Protein AF-A0A941G872-F1 (afdb_monomer)

Mean predicted aligned error: 3.69 Å

pLDDT: mean 93.13, std 11.68, range [34.62, 98.56]

Foldseek 3Di:
DLQPLCPLVVLLVVLVVCLVVVVLLSSLLSLVVSLLSLLLNQLLVLCVVVVDDPVRSVVVCVVPVVPSVVSVVSSQVSLCVVPVDGAQDDDPVLVVVSCCSPPVVDDDDSVNSVVSSVSSVCRNVVSVD

Sequence (129 aa):
MIANLQQFELLFESAMEAFVDSYFRESVSSFAASLERYYEFAIQTLLLAQGRSVEMVDSMWKMVSNQSERQLGMYVGLYTSAFGRVPKVLTSGEASFRNNVIHKGYFPTPQEAFSFASSIYEILNSSIS

Solvent-accessible surface area (backbone atoms only — not comparable to full-atom values): 7148 Å² total; per-residue (Å²): 128,85,69,71,88,50,55,24,56,54,28,37,50,54,12,51,53,28,42,76,74,65,38,31,47,60,11,48,48,26,40,52,51,12,53,54,41,42,40,51,51,52,43,53,51,55,42,46,75,71,69,49,52,69,69,58,54,53,57,52,43,70,78,38,76,90,36,69,70,58,43,52,52,48,31,44,52,52,44,24,74,74,68,78,46,77,66,74,71,80,50,72,66,55,50,50,52,51,47,36,38,70,75,67,70,42,77,57,51,72,67,56,34,50,52,52,50,49,54,51,52,49,42,67,52,64,77,81,112

Structure (mmCIF, N/CA/C/O backbone):
data_AF-A0A941G872-F1
#
_entry.id   AF-A0A941G872-F1
#
loop_
_atom_site.group_PDB
_atom_site.id
_atom_site.type_symbol
_atom_site.label_atom_id
_atom_site.label_alt_id
_atom_site.label_comp_id
_atom_site.label_asym_id
_atom_site.label_entity_id
_atom_site.label_seq_id
_atom_site.pdbx_PDB_ins_code
_atom_site.Cartn_x
_atom_site.Cartn_y
_atom_site.Cartn_z
_atom_site.occupancy
_atom_site.B_iso_or_equiv
_atom_site.auth_seq_id
_atom_site.auth_comp_id
_atom_site.auth_asym_id
_atom_site.auth_atom_id
_atom_site.pdbx_PDB_model_num
ATOM 1 N N . MET A 1 1 ? -21.524 1.014 3.129 1.00 47.31 1 MET A N 1
ATOM 2 C CA . MET A 1 1 ? -21.292 -0.002 2.069 1.00 47.31 1 MET A CA 1
ATOM 3 C C . MET A 1 1 ? -20.341 -1.009 2.694 1.00 47.31 1 MET A C 1
ATOM 5 O O . MET A 1 1 ? -19.332 -0.556 3.209 1.00 47.31 1 MET A O 1
ATOM 9 N N . ILE A 1 2 ? -20.670 -2.304 2.800 1.00 44.12 2 ILE A N 1
ATOM 10 C CA . ILE A 1 2 ? -19.668 -3.279 3.277 1.00 44.12 2 ILE A CA 1
ATOM 11 C C . ILE A 1 2 ? -18.527 -3.186 2.266 1.00 44.12 2 ILE A C 1
ATOM 13 O O . ILE A 1 2 ? -18.793 -3.317 1.071 1.00 44.12 2 ILE A O 1
ATOM 17 N N . ALA A 1 3 ? -17.332 -2.815 2.732 1.00 46.81 3 ALA A N 1
ATOM 18 C CA . ALA A 1 3 ? -16.146 -2.616 1.912 1.00 46.81 3 ALA A CA 1
ATOM 19 C C . ALA A 1 3 ? -16.068 -3.711 0.850 1.00 46.81 3 ALA A C 1
ATOM 21 O O . ALA A 1 3 ? -16.368 -4.869 1.137 1.00 46.81 3 ALA A O 1
ATOM 22 N N . ASN A 1 4 ? -15.712 -3.352 -0.377 1.00 56.31 4 ASN A N 1
ATOM 23 C CA . ASN A 1 4 ? -15.526 -4.313 -1.450 1.00 56.31 4 ASN A CA 1
ATOM 24 C C . ASN A 1 4 ? -14.297 -5.168 -1.081 1.00 56.31 4 ASN A C 1
ATOM 26 O O . ASN A 1 4 ? -13.172 -4.821 -1.434 1.00 56.31 4 ASN A O 1
ATOM 30 N N . LEU A 1 5 ? -14.522 -6.209 -0.265 1.00 58.53 5 LEU A N 1
ATOM 31 C CA . LEU A 1 5 ? -13.537 -6.960 0.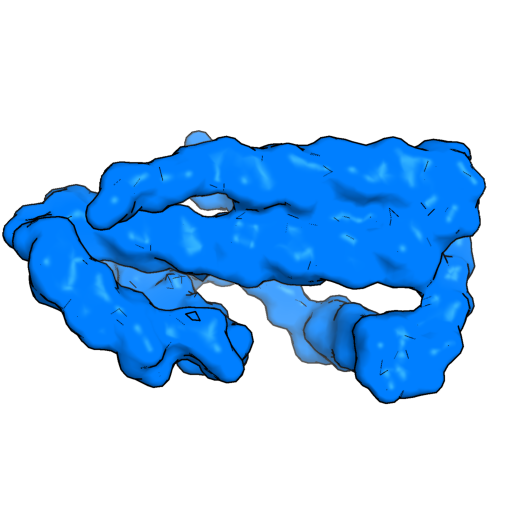531 1.00 58.53 5 LEU A CA 1
ATOM 32 C C . LEU A 1 5 ? -12.395 -7.551 -0.306 1.00 58.53 5 LEU A C 1
ATOM 34 O O . LEU A 1 5 ? -11.369 -7.918 0.246 1.00 58.53 5 LEU A O 1
ATOM 38 N N . GLN A 1 6 ? -12.565 -7.583 -1.626 1.00 76.38 6 GLN A N 1
ATOM 39 C CA . GLN A 1 6 ? -11.666 -8.206 -2.591 1.00 76.38 6 GLN A CA 1
ATOM 40 C C . GLN A 1 6 ? -11.017 -7.198 -3.548 1.00 76.38 6 GLN A C 1
ATOM 42 O O . GLN A 1 6 ? -10.283 -7.591 -4.445 1.00 76.38 6 GLN A O 1
ATOM 47 N N . GLN A 1 7 ? -11.271 -5.887 -3.421 1.00 90.38 7 GLN A N 1
ATOM 48 C CA . GLN A 1 7 ? -10.765 -4.935 -4.419 1.00 90.38 7 GLN A CA 1
ATOM 49 C C . GLN A 1 7 ? -9.233 -4.865 -4.433 1.00 90.38 7 GLN A C 1
ATOM 51 O O . GLN A 1 7 ? -8.642 -4.732 -5.503 1.00 90.38 7 GLN A O 1
ATOM 56 N N . PHE A 1 8 ? -8.585 -4.963 -3.267 1.00 94.00 8 PHE A N 1
ATOM 57 C CA . PHE A 1 8 ? -7.126 -5.047 -3.222 1.00 94.00 8 PHE A CA 1
ATOM 58 C C . PHE A 1 8 ? -6.628 -6.350 -3.861 1.00 94.00 8 PHE A C 1
ATOM 60 O O . PHE A 1 8 ? -5.677 -6.304 -4.628 1.00 94.00 8 PHE A O 1
ATOM 67 N N . GLU A 1 9 ? -7.309 -7.478 -3.635 1.00 93.56 9 GLU A N 1
ATOM 68 C CA . GLU A 1 9 ? -6.964 -8.779 -4.228 1.00 93.56 9 GLU A CA 1
ATOM 69 C C . GLU A 1 9 ? -7.067 -8.744 -5.757 1.00 93.56 9 GLU A C 1
ATOM 71 O O . GLU A 1 9 ? -6.126 -9.129 -6.442 1.00 93.56 9 GLU A O 1
ATOM 76 N N . LEU A 1 10 ? -8.153 -8.184 -6.299 1.00 95.06 10 LEU A N 1
ATOM 77 C CA . LEU A 1 10 ? -8.348 -8.024 -7.745 1.00 95.06 10 LEU A CA 1
ATOM 78 C C . LEU A 1 10 ? -7.284 -7.116 -8.380 1.00 95.06 10 LEU A C 1
ATOM 80 O O . LEU A 1 10 ? -6.816 -7.378 -9.486 1.00 95.06 10 LEU A O 1
ATOM 84 N N . LEU A 1 11 ? -6.886 -6.039 -7.695 1.00 96.94 11 LEU A N 1
ATOM 85 C CA . LEU A 1 11 ? -5.806 -5.163 -8.164 1.00 96.94 11 LEU A CA 1
ATOM 86 C C . LEU A 1 11 ? -4.444 -5.853 -8.096 1.00 96.94 11 LEU A C 1
ATOM 88 O O . LEU A 1 11 ? -3.609 -5.631 -8.972 1.00 96.94 11 LEU A O 1
ATOM 92 N N . PHE A 1 12 ? -4.220 -6.683 -7.077 1.00 96.50 12 PHE A N 1
ATOM 93 C CA . PHE A 1 12 ? -3.014 -7.491 -6.961 1.00 96.50 12 PHE A CA 1
ATOM 94 C C . PHE A 1 12 ? -2.933 -8.517 -8.096 1.00 96.50 12 PHE A C 1
ATOM 96 O O . PHE A 1 12 ? -1.902 -8.623 -8.752 1.00 96.50 12 PHE A O 1
ATOM 103 N N . GLU A 1 13 ? -4.027 -9.223 -8.378 1.00 96.94 13 GLU A N 1
ATOM 104 C CA . GLU A 1 13 ? -4.122 -10.169 -9.493 1.00 96.94 13 GLU A CA 1
ATOM 105 C C . GLU A 1 13 ? -3.901 -9.462 -10.837 1.00 96.94 13 GLU A C 1
ATOM 107 O O . GLU A 1 13 ? -3.039 -9.861 -11.614 1.00 96.94 13 GLU A O 1
ATOM 112 N N . SER A 1 14 ? -4.558 -8.320 -11.064 1.00 97.62 14 SER A N 1
ATOM 113 C CA . SER A 1 14 ? -4.321 -7.499 -12.258 1.00 97.62 14 SER A CA 1
ATOM 114 C C . SER A 1 14 ? -2.862 -7.046 -12.392 1.00 97.62 14 SER A C 1
ATOM 116 O O . SER A 1 14 ? -2.366 -6.900 -13.511 1.00 97.62 14 SER A O 1
ATOM 118 N N . ALA A 1 15 ? -2.166 -6.800 -11.279 1.00 98.19 15 ALA A N 1
ATOM 119 C CA . ALA A 1 15 ? -0.754 -6.438 -11.283 1.00 98.19 15 ALA A CA 1
ATOM 120 C C . ALA A 1 15 ? 0.152 -7.616 -11.667 1.00 98.19 15 ALA A C 1
ATOM 122 O O . ALA A 1 15 ? 1.161 -7.407 -12.348 1.00 98.19 15 ALA A O 1
ATOM 123 N N . MET A 1 16 ? -0.211 -8.831 -11.249 1.00 98.25 16 MET A N 1
ATOM 124 C CA . MET A 1 16 ? 0.472 -10.070 -11.621 1.00 98.25 16 MET A CA 1
ATOM 125 C C . MET A 1 16 ? 0.312 -10.367 -13.112 1.00 98.25 16 MET A C 1
ATOM 127 O O . MET A 1 16 ? 1.312 -10.633 -13.773 1.00 98.25 16 MET A O 1
ATOM 131 N N . GLU A 1 17 ? -0.897 -10.240 -13.663 1.00 98.50 17 GLU A N 1
ATOM 132 C CA . GLU A 1 17 ? -1.137 -10.420 -15.104 1.00 98.50 17 GLU A CA 1
ATOM 133 C C . GLU A 1 17 ? -0.304 -9.431 -15.934 1.00 98.50 17 GLU A C 1
ATOM 135 O O . GLU A 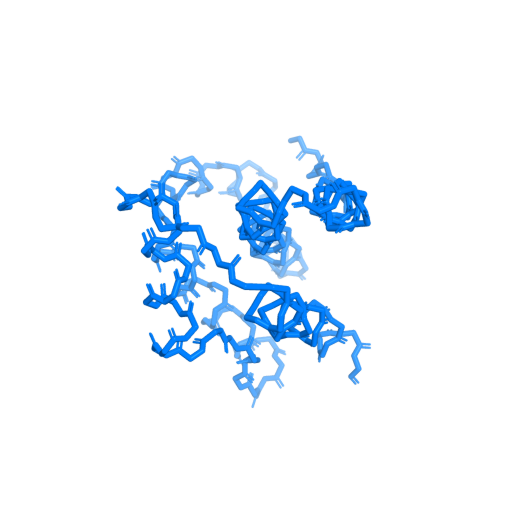1 17 ? 0.458 -9.824 -16.816 1.00 98.50 17 GLU A O 1
ATOM 140 N N . ALA A 1 18 ? -0.326 -8.144 -15.566 1.00 98.44 18 ALA A N 1
ATOM 141 C CA . ALA A 1 18 ? 0.512 -7.135 -16.214 1.00 98.44 18 ALA A CA 1
ATOM 142 C C . ALA A 1 18 ? 2.016 -7.450 -16.102 1.00 98.44 18 ALA A C 1
ATOM 144 O O . ALA A 1 18 ? 2.781 -7.157 -17.020 1.00 98.44 18 ALA A O 1
ATOM 145 N N . PHE A 1 19 ? 2.459 -8.045 -14.990 1.00 98.44 19 PHE A N 1
ATOM 146 C CA . PHE A 1 19 ? 3.849 -8.466 -14.822 1.00 98.44 19 PHE A CA 1
ATOM 147 C C . PHE A 1 19 ? 4.221 -9.590 -15.794 1.00 98.44 19 PHE A C 1
ATOM 149 O O . PHE A 1 19 ? 5.270 -9.517 -16.435 1.00 98.44 19 PHE A O 1
ATOM 156 N N . VAL A 1 20 ? 3.369 -10.616 -15.903 1.00 98.25 20 VAL A N 1
ATOM 157 C CA . VAL A 1 20 ? 3.562 -11.766 -16.804 1.00 98.25 20 VAL A CA 1
ATOM 158 C C . VAL A 1 20 ? 3.645 -11.302 -18.259 1.00 98.25 20 VAL A C 1
ATOM 160 O O . VAL A 1 20 ? 4.546 -11.721 -18.986 1.00 98.25 20 VAL A O 1
ATOM 163 N N . ASP A 1 21 ? 2.802 -10.345 -18.640 1.00 98.38 21 ASP A N 1
ATOM 164 C CA . ASP A 1 21 ? 2.792 -9.738 -19.974 1.00 98.38 21 ASP A CA 1
ATOM 165 C C . ASP A 1 21 ? 3.918 -8.709 -20.201 1.00 98.38 21 ASP A C 1
ATOM 167 O O . ASP A 1 21 ? 3.992 -8.067 -21.250 1.00 98.38 21 ASP A O 1
ATOM 171 N N . SER A 1 22 ? 4.844 -8.558 -19.246 1.00 98.06 22 SER A N 1
ATOM 172 C CA . SER A 1 22 ? 5.976 -7.617 -19.291 1.00 98.06 22 SER A CA 1
ATOM 173 C C . SER A 1 22 ? 5.594 -6.128 -19.292 1.00 98.06 22 SER A C 1
ATOM 175 O O . SER A 1 22 ? 6.436 -5.261 -19.548 1.00 98.06 22 SER A O 1
ATOM 177 N N . TYR A 1 23 ? 4.355 -5.796 -18.922 1.00 98.25 23 TYR A N 1
ATOM 178 C CA . TYR A 1 23 ? 3.892 -4.434 -18.646 1.00 98.25 23 TYR A CA 1
ATOM 179 C C . TYR A 1 23 ? 4.305 -4.001 -17.229 1.00 98.25 23 TYR A C 1
ATOM 181 O O . TYR A 1 23 ? 3.486 -3.786 -16.334 1.00 98.25 23 TYR A O 1
ATOM 189 N N . PHE A 1 24 ? 5.617 -3.902 -16.985 1.00 98.38 24 PHE A N 1
ATOM 190 C CA . PHE A 1 24 ? 6.168 -3.707 -15.636 1.00 98.38 24 PHE A CA 1
ATOM 191 C C . PHE A 1 24 ? 5.758 -2.385 -14.980 1.00 98.38 24 PHE A C 1
ATOM 193 O O . PHE A 1 24 ? 5.597 -2.311 -13.761 1.00 98.38 24 PHE A O 1
ATOM 200 N N . ARG A 1 25 ? 5.567 -1.327 -15.772 1.00 98.00 25 ARG A N 1
ATOM 201 C CA . ARG A 1 25 ? 5.136 -0.020 -15.264 1.00 98.00 25 ARG A CA 1
ATOM 202 C C . ARG A 1 25 ? 3.694 -0.082 -14.749 1.00 98.00 25 ARG A C 1
ATOM 204 O O . ARG A 1 25 ? 3.377 0.442 -13.677 1.00 98.00 25 ARG A O 1
ATOM 211 N N . GLU A 1 26 ? 2.829 -0.727 -15.515 1.00 98.12 26 GLU A N 1
ATOM 212 C CA . GLU A 1 26 ? 1.417 -0.958 -15.228 1.00 98.12 26 GLU A CA 1
ATOM 213 C C . GLU A 1 26 ? 1.263 -1.914 -14.046 1.00 98.12 26 GLU A C 1
ATOM 215 O O . GLU A 1 26 ? 0.466 -1.657 -13.143 1.00 98.12 26 GLU A O 1
ATOM 220 N N . SER A 1 27 ? 2.092 -2.957 -14.005 1.00 98.44 27 SER A N 1
ATOM 221 C CA . SER A 1 27 ? 2.192 -3.890 -12.889 1.00 98.44 27 SER A CA 1
ATOM 222 C C . SER A 1 27 ? 2.525 -3.167 -11.581 1.00 98.44 27 SER A C 1
ATOM 224 O O . SER A 1 27 ? 1.754 -3.240 -10.627 1.00 98.44 27 SER A O 1
ATOM 226 N N . VAL A 1 28 ? 3.594 -2.360 -11.541 1.00 98.56 28 VAL A N 1
ATOM 227 C CA . VAL A 1 28 ? 3.958 -1.578 -10.342 1.00 98.56 28 VAL A CA 1
ATOM 228 C C . VAL A 1 28 ? 2.849 -0.603 -9.939 1.00 98.56 28 VAL A C 1
ATOM 230 O O . VAL A 1 28 ? 2.559 -0.453 -8.751 1.00 98.56 28 VAL A O 1
ATOM 233 N N . SER A 1 29 ? 2.199 0.042 -10.911 1.00 97.88 29 SER A N 1
ATOM 234 C CA . SER A 1 29 ? 1.076 0.951 -10.643 1.00 97.88 29 SER A CA 1
ATOM 235 C C . SER A 1 29 ? -0.111 0.214 -10.010 1.00 97.88 29 SER A C 1
ATOM 237 O O . SER A 1 29 ? -0.710 0.709 -9.055 1.00 97.88 29 SER A O 1
ATOM 239 N N . SER A 1 30 ? -0.411 -0.993 -10.491 1.00 98.06 30 SER A N 1
ATOM 240 C CA . SER A 1 30 ? -1.504 -1.834 -9.991 1.00 98.06 30 SER A CA 1
ATOM 241 C C . SER A 1 30 ? -1.186 -2.427 -8.613 1.00 98.06 30 SER A C 1
ATOM 243 O O . SER A 1 30 ? -2.035 -2.397 -7.723 1.00 98.06 30 SER A O 1
ATOM 245 N N . PHE A 1 31 ? 0.063 -2.842 -8.369 1.00 98.25 31 PHE A N 1
ATOM 246 C CA . PHE A 1 31 ? 0.533 -3.251 -7.041 1.00 98.25 31 PHE A CA 1
ATOM 247 C C . PHE A 1 31 ? 0.435 -2.117 -6.014 1.00 98.25 31 PHE A C 1
ATOM 249 O O . PHE A 1 31 ? -0.004 -2.332 -4.883 1.00 98.25 31 PHE A O 1
ATOM 256 N N . ALA A 1 32 ? 0.799 -0.890 -6.399 1.00 97.31 32 ALA A N 1
ATOM 257 C CA . ALA A 1 32 ? 0.654 0.273 -5.530 1.00 97.31 32 ALA A CA 1
ATOM 258 C C . ALA A 1 32 ? -0.823 0.555 -5.199 1.00 97.31 32 ALA A C 1
ATOM 260 O O . ALA A 1 32 ? -1.155 0.798 -4.039 1.00 97.31 32 ALA A O 1
ATOM 261 N N . ALA A 1 33 ? -1.714 0.464 -6.192 1.00 96.25 33 ALA A N 1
ATOM 262 C CA . ALA A 1 33 ? -3.152 0.627 -5.990 1.00 96.25 33 ALA A CA 1
ATOM 263 C C . ALA A 1 33 ? -3.740 -0.468 -5.081 1.00 96.25 33 ALA A C 1
ATOM 265 O O . ALA A 1 33 ? -4.545 -0.167 -4.196 1.00 96.25 33 ALA A O 1
ATOM 266 N N . SER A 1 34 ? -3.298 -1.721 -5.244 1.00 96.81 34 SER A N 1
ATOM 267 C CA . SER A 1 34 ? -3.647 -2.831 -4.352 1.00 96.81 34 SER A CA 1
ATOM 268 C C . SER A 1 34 ? -3.303 -2.502 -2.901 1.00 96.81 34 SER A C 1
ATOM 270 O O . SER A 1 34 ? -4.143 -2.649 -2.017 1.00 96.81 34 SER A O 1
ATOM 272 N N . LEU A 1 35 ? -2.090 -2.013 -2.633 1.00 96.31 35 LEU A N 1
ATOM 273 C CA . LEU A 1 35 ? -1.673 -1.664 -1.275 1.00 96.31 35 LEU A CA 1
ATOM 274 C C . LEU A 1 35 ? -2.532 -0.547 -0.661 1.00 96.31 35 LEU A C 1
ATOM 276 O O . LEU A 1 35 ? -2.888 -0.614 0.513 1.00 96.31 35 LEU A O 1
ATOM 280 N N . GLU A 1 36 ? -2.914 0.458 -1.448 1.00 95.50 36 GLU A N 1
ATOM 281 C CA . GLU A 1 36 ? -3.796 1.528 -0.970 1.00 95.50 36 GLU A CA 1
ATOM 282 C C . GLU A 1 36 ? -5.202 1.009 -0.637 1.00 95.50 36 GLU A C 1
ATOM 284 O O . GLU A 1 36 ? -5.773 1.387 0.387 1.00 95.50 36 GLU A O 1
ATOM 289 N N . ARG A 1 37 ? -5.760 0.105 -1.455 1.00 95.50 37 ARG A N 1
ATOM 290 C CA . ARG A 1 37 ? -7.033 -0.570 -1.138 1.00 95.50 37 ARG A CA 1
ATOM 291 C C . ARG A 1 37 ? -6.920 -1.505 0.064 1.00 95.50 37 ARG A C 1
ATOM 293 O O . ARG A 1 37 ? -7.875 -1.637 0.823 1.00 95.50 37 ARG A O 1
ATOM 300 N N . TYR A 1 38 ? -5.759 -2.112 0.281 1.00 94.88 38 TYR A N 1
ATOM 301 C CA . TYR A 1 38 ? -5.512 -2.904 1.478 1.00 94.88 38 TYR A CA 1
ATOM 302 C C . TYR A 1 38 ? -5.523 -2.037 2.744 1.00 94.88 38 TYR A C 1
ATOM 304 O O . TYR A 1 38 ? -6.151 -2.411 3.733 1.00 94.88 38 TYR A O 1
ATOM 312 N N . TYR A 1 39 ? -4.900 -0.852 2.720 1.00 95.38 39 TYR A N 1
ATOM 313 C CA . TYR A 1 39 ? -4.966 0.076 3.854 1.00 95.38 39 TYR A CA 1
ATOM 314 C C . TYR A 1 39 ? -6.401 0.496 4.166 1.00 95.38 39 TYR A C 1
ATOM 316 O O . TYR A 1 39 ? -6.791 0.482 5.331 1.00 95.38 39 TYR A O 1
ATOM 324 N N . GLU A 1 40 ? -7.198 0.810 3.143 1.00 94.88 40 GLU A N 1
ATOM 325 C CA . GLU A 1 40 ? -8.634 1.059 3.295 1.00 94.88 40 GLU A CA 1
ATOM 326 C C . GLU A 1 40 ? -9.339 -0.099 4.010 1.00 94.88 40 GLU A C 1
ATOM 328 O O . GLU A 1 40 ? -9.973 0.104 5.049 1.00 94.88 40 GLU A O 1
ATOM 333 N N . PHE A 1 41 ? -9.178 -1.314 3.484 1.00 94.00 41 PHE A N 1
ATOM 334 C CA . PHE A 1 41 ? -9.774 -2.520 4.043 1.00 94.00 41 PHE A CA 1
ATOM 335 C C . PHE A 1 41 ? -9.370 -2.738 5.509 1.00 94.00 41 PHE A C 1
ATOM 337 O O . PHE A 1 41 ? -10.236 -2.931 6.368 1.00 94.00 41 PHE A O 1
ATOM 344 N N . ALA A 1 42 ? -8.075 -2.660 5.820 1.00 93.94 42 ALA A N 1
ATOM 345 C CA . ALA A 1 42 ? -7.557 -2.873 7.166 1.00 93.94 42 ALA A CA 1
ATOM 346 C C . ALA A 1 42 ? -8.084 -1.818 8.153 1.00 93.94 42 ALA A C 1
ATOM 348 O O . ALA A 1 42 ? -8.550 -2.162 9.238 1.00 93.94 42 ALA A O 1
ATOM 349 N N . ILE A 1 43 ? -8.069 -0.536 7.772 1.00 95.50 43 ILE A N 1
ATOM 350 C CA . ILE A 1 43 ? -8.567 0.571 8.603 1.00 95.50 43 ILE A CA 1
ATOM 351 C C . ILE A 1 43 ? -10.050 0.382 8.924 1.00 95.50 43 ILE A C 1
ATOM 353 O O . ILE A 1 43 ? -10.444 0.466 10.089 1.00 95.50 43 ILE A O 1
ATOM 357 N N . GLN A 1 44 ? -10.874 0.121 7.905 1.00 94.75 44 GLN A N 1
ATOM 358 C CA . GLN A 1 44 ? -12.313 -0.057 8.093 1.00 94.75 44 GLN A CA 1
ATOM 359 C C . GLN A 1 44 ? -12.599 -1.285 8.963 1.00 94.75 44 GLN A C 1
ATOM 361 O O . GLN A 1 44 ? -13.366 -1.189 9.920 1.00 94.75 44 GLN A O 1
ATOM 366 N N . THR A 1 45 ? -11.919 -2.404 8.704 1.00 93.81 45 THR A N 1
ATOM 367 C CA . THR A 1 45 ? -12.070 -3.642 9.480 1.00 93.81 45 THR A CA 1
ATOM 368 C C . THR A 1 45 ? -11.709 -3.440 10.948 1.00 93.81 45 THR A C 1
ATOM 370 O O . THR A 1 45 ? -12.484 -3.818 11.825 1.00 93.81 45 THR A O 1
ATOM 373 N N . LEU A 1 46 ? -10.578 -2.789 11.240 1.00 94.94 46 LEU A N 1
ATOM 374 C CA . LEU A 1 46 ? -10.143 -2.529 12.614 1.00 94.94 46 LEU A CA 1
ATOM 375 C C . LEU A 1 46 ? -11.111 -1.607 13.366 1.00 94.94 46 LEU A C 1
ATOM 377 O O . LEU A 1 46 ? -11.402 -1.846 14.536 1.00 94.94 46 LEU A O 1
ATOM 381 N N . LEU A 1 47 ? -11.652 -0.577 12.712 1.00 96.19 47 LEU A N 1
ATOM 382 C CA . LEU A 1 47 ? -12.624 0.322 13.340 1.00 96.19 47 LEU A CA 1
ATOM 383 C C . LEU A 1 47 ? -13.966 -0.368 13.604 1.00 96.19 47 LEU A C 1
ATOM 385 O O . LEU A 1 47 ? -14.545 -0.190 14.676 1.00 96.19 47 LEU A O 1
ATOM 389 N N . LEU A 1 48 ? -14.447 -1.181 12.663 1.00 95.50 48 LEU A N 1
ATOM 390 C CA . LEU A 1 48 ? -15.665 -1.969 12.855 1.00 95.50 48 LEU A CA 1
ATOM 391 C C . LEU A 1 48 ? -15.481 -3.012 13.969 1.00 95.50 48 LEU A C 1
ATOM 393 O O . LEU A 1 48 ? -16.362 -3.157 14.814 1.00 95.50 48 LEU A O 1
ATOM 397 N N . ALA A 1 49 ? -14.316 -3.666 14.045 1.00 94.69 49 ALA A N 1
ATOM 398 C CA . ALA A 1 49 ? -13.976 -4.597 15.125 1.00 94.69 49 ALA A CA 1
ATOM 399 C C . ALA A 1 49 ? -13.935 -3.922 16.512 1.00 94.69 49 ALA A C 1
ATOM 401 O O . ALA A 1 49 ? -14.209 -4.563 17.522 1.00 94.69 49 ALA A O 1
ATOM 402 N N . GLN A 1 50 ? -13.658 -2.614 16.567 1.00 95.44 50 GLN A N 1
ATOM 403 C CA . GLN A 1 50 ? -13.746 -1.790 17.781 1.00 95.44 50 GLN A CA 1
ATOM 404 C C . GLN A 1 50 ? -15.172 -1.285 18.088 1.00 95.44 50 GLN A C 1
ATOM 406 O O . GLN A 1 50 ? -15.354 -0.459 18.984 1.00 95.44 50 GLN A O 1
ATOM 411 N N . GLY A 1 51 ? -16.188 -1.735 17.346 1.00 96.56 51 GLY A N 1
ATOM 412 C CA . GLY A 1 51 ? -17.591 -1.378 17.570 1.00 96.56 51 GLY A CA 1
ATOM 413 C C . GLY A 1 51 ? -17.993 0.001 17.040 1.00 96.56 51 GLY A C 1
ATOM 414 O O . GLY A 1 51 ? -19.008 0.549 17.472 1.00 96.56 51 GLY A O 1
ATOM 415 N N . ARG A 1 52 ? -17.216 0.601 16.126 1.00 97.50 52 ARG A N 1
ATOM 416 C CA . ARG A 1 52 ? -17.633 1.837 15.442 1.00 97.50 52 ARG A CA 1
ATOM 417 C C . ARG A 1 52 ? -18.757 1.529 14.459 1.00 97.50 52 ARG A C 1
ATOM 419 O O . ARG A 1 52 ? -18.730 0.499 13.792 1.00 97.50 52 ARG A O 1
ATOM 426 N N . SER A 1 53 ? -19.741 2.423 14.361 1.00 97.38 53 SER A N 1
ATOM 427 C CA . SER A 1 53 ? -20.829 2.247 13.398 1.00 97.38 53 SER A CA 1
ATOM 428 C C . SER A 1 53 ? -20.324 2.451 11.968 1.00 97.38 53 SER A C 1
ATOM 430 O O . SER A 1 53 ? -19.374 3.206 11.733 1.00 97.38 53 SER A O 1
ATOM 432 N N . VAL A 1 54 ? -20.984 1.807 11.006 1.00 95.19 54 VAL A N 1
ATOM 433 C CA . VAL A 1 54 ? -20.647 1.930 9.580 1.00 95.19 5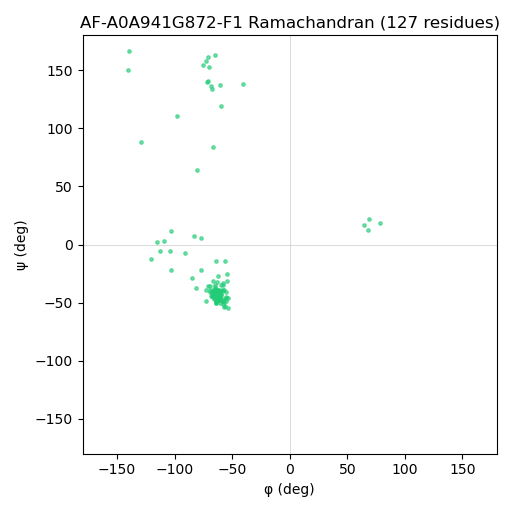4 VAL A CA 1
ATOM 434 C C . VAL A 1 54 ? -20.725 3.391 9.131 1.00 95.19 54 VAL A C 1
ATOM 436 O O . VAL A 1 54 ? -19.852 3.863 8.415 1.00 95.19 54 VAL A O 1
ATOM 439 N N . GLU A 1 55 ? -21.708 4.147 9.619 1.00 97.31 55 GLU A N 1
ATOM 440 C CA . GLU A 1 55 ? -21.908 5.559 9.273 1.00 97.31 55 GLU A CA 1
ATOM 441 C C . GLU A 1 55 ? -20.748 6.434 9.758 1.00 97.31 55 GLU A C 1
ATOM 443 O O . GLU A 1 55 ? -20.322 7.358 9.057 1.00 97.31 55 GLU A O 1
ATOM 448 N N . MET A 1 56 ? -20.218 6.145 10.951 1.00 96.88 56 MET A N 1
ATOM 449 C CA . MET A 1 56 ? -19.053 6.840 11.492 1.00 96.88 56 MET A CA 1
ATOM 450 C C . MET A 1 56 ? -17.796 6.518 10.677 1.00 96.88 56 MET A C 1
ATOM 452 O O . MET A 1 56 ? -17.038 7.433 10.348 1.00 96.88 56 MET A O 1
ATOM 456 N N . VAL A 1 57 ? -17.590 5.245 10.324 1.00 96.81 57 VAL A N 1
ATOM 457 C CA . VAL A 1 57 ? -16.450 4.812 9.501 1.00 96.81 57 VAL A CA 1
ATOM 458 C C . VAL A 1 57 ? -16.520 5.432 8.104 1.00 96.81 57 VAL A C 1
ATOM 460 O O . VAL A 1 57 ? -15.535 6.021 7.666 1.00 96.81 57 VAL A O 1
ATOM 463 N N . ASP A 1 58 ? -17.682 5.408 7.449 1.00 95.62 58 ASP A N 1
ATOM 464 C CA . ASP A 1 58 ? -17.898 6.014 6.128 1.00 95.62 58 ASP A CA 1
ATOM 465 C C . ASP A 1 58 ? -17.665 7.535 6.160 1.00 95.62 58 ASP A C 1
ATOM 467 O O . ASP A 1 58 ? -17.046 8.105 5.256 1.00 95.62 58 ASP A O 1
ATOM 471 N N . SER A 1 59 ? -18.136 8.215 7.211 1.00 96.88 59 SER A N 1
ATOM 472 C CA . SER A 1 59 ? -17.932 9.661 7.386 1.00 96.88 59 SER A CA 1
ATOM 473 C C . SER A 1 59 ? -16.458 10.007 7.577 1.00 96.88 59 SER A C 1
ATOM 475 O O . SER A 1 59 ? -15.966 10.965 6.979 1.00 96.88 59 SER A O 1
ATOM 477 N N . MET A 1 60 ? -15.738 9.206 8.365 1.00 96.25 60 MET A N 1
ATOM 478 C CA . MET A 1 60 ? -14.293 9.336 8.520 1.00 96.25 60 MET A CA 1
ATOM 479 C C . MET A 1 60 ? -13.575 9.084 7.191 1.00 96.25 60 MET A C 1
ATOM 481 O O . MET A 1 60 ? -12.759 9.909 6.775 1.00 96.25 60 MET A O 1
ATOM 485 N N . TRP A 1 61 ? -13.917 8.000 6.489 1.00 95.56 61 TRP A N 1
ATOM 486 C CA . TRP A 1 61 ? -13.248 7.597 5.255 1.00 95.56 61 TRP A CA 1
ATOM 487 C C . TRP A 1 61 ? -13.348 8.667 4.165 1.00 95.56 61 TRP A C 1
ATOM 489 O O . TRP A 1 61 ? -12.357 8.984 3.506 1.00 95.56 61 TRP A O 1
ATOM 499 N N . LYS A 1 62 ? -14.504 9.331 4.041 1.00 95.44 62 LYS A N 1
ATOM 500 C CA . LYS A 1 62 ? -14.686 10.474 3.127 1.00 95.44 62 LYS A CA 1
ATOM 501 C C . LYS A 1 62 ? -13.654 11.589 3.335 1.00 95.44 62 LYS A C 1
ATOM 503 O O . LYS A 1 62 ? -13.268 12.226 2.361 1.00 95.44 62 LYS A O 1
ATOM 508 N N . MET A 1 63 ? -13.164 11.803 4.558 1.00 95.25 63 MET A N 1
ATOM 509 C CA . MET A 1 63 ? -12.160 12.836 4.851 1.00 95.25 63 MET A CA 1
ATOM 510 C C . MET A 1 63 ? -10.732 12.447 4.430 1.00 95.25 63 MET A C 1
ATOM 512 O O . MET A 1 63 ? -9.883 13.325 4.247 1.00 95.25 63 MET A O 1
ATOM 516 N N . VAL A 1 64 ? -10.444 11.148 4.290 1.00 95.31 64 VAL A N 1
ATOM 517 C CA . VAL A 1 64 ? -9.076 10.624 4.093 1.00 95.31 64 VAL A CA 1
ATOM 518 C C . VAL A 1 64 ? -8.882 9.832 2.795 1.00 95.31 64 VAL A C 1
ATOM 520 O O . VAL A 1 64 ? -7.745 9.613 2.386 1.00 95.31 64 VAL A O 1
ATOM 523 N N . SER A 1 65 ? -9.961 9.460 2.105 1.00 92.31 65 SER A N 1
ATOM 524 C CA . SER A 1 65 ? -9.967 8.612 0.896 1.00 92.31 65 SER A CA 1
ATOM 525 C C . SER A 1 65 ? -9.069 9.092 -0.256 1.00 92.31 65 SER A C 1
ATOM 527 O O . SER A 1 65 ? -8.574 8.270 -1.021 1.00 92.31 65 SER A O 1
ATOM 529 N N . ASN A 1 66 ? -8.784 10.395 -0.342 1.00 92.81 66 ASN A N 1
ATOM 530 C CA . ASN A 1 66 ? -7.926 10.987 -1.380 1.00 92.81 66 ASN A CA 1
ATOM 531 C C . ASN A 1 66 ? -6.504 11.336 -0.896 1.00 92.81 66 ASN A C 1
ATOM 533 O O . ASN A 1 66 ? -5.791 12.078 -1.566 1.00 92.81 66 ASN A O 1
ATOM 537 N N . GLN A 1 67 ? -6.097 10.877 0.291 1.00 93.19 67 GLN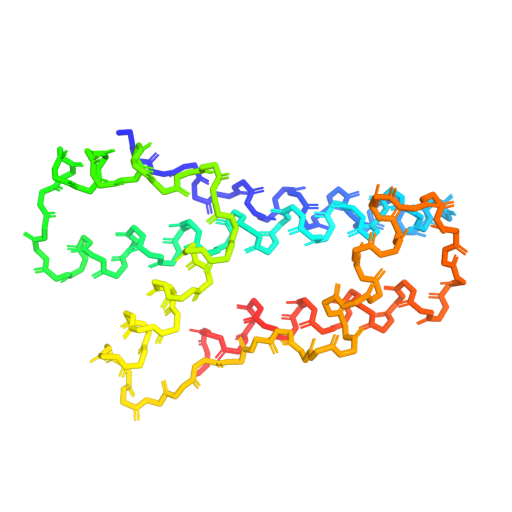 A N 1
ATOM 538 C CA . GLN A 1 67 ? -4.828 11.256 0.920 1.00 93.19 67 GLN A CA 1
ATOM 539 C C . GLN A 1 67 ? -4.052 10.015 1.365 1.00 93.19 67 GLN A C 1
ATOM 541 O O . GLN A 1 67 ? -4.171 9.576 2.510 1.00 93.19 67 GLN A O 1
ATOM 546 N N . SER A 1 68 ? -3.235 9.468 0.465 1.00 90.25 68 SER A N 1
ATOM 547 C CA . SER A 1 68 ? -2.487 8.219 0.679 1.00 90.25 68 SER A CA 1
ATOM 548 C C . SER A 1 68 ? -1.583 8.257 1.918 1.00 90.25 68 SER A C 1
ATOM 550 O O . SER A 1 68 ? -1.555 7.297 2.685 1.00 90.25 68 SER A O 1
ATOM 552 N N . GLU A 1 69 ? -0.915 9.381 2.194 1.00 93.56 69 GLU A N 1
ATOM 553 C CA . GLU A 1 69 ? -0.087 9.529 3.402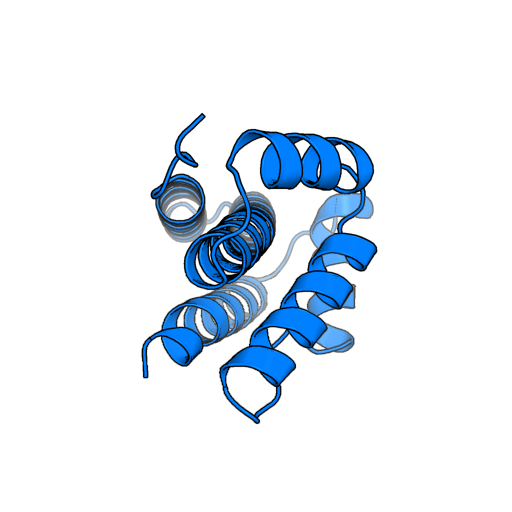 1.00 93.56 69 GLU A CA 1
ATOM 554 C C . GLU A 1 69 ? -0.911 9.478 4.696 1.00 93.56 69 GLU A C 1
ATOM 556 O O . GLU A 1 69 ? -0.491 8.870 5.682 1.00 93.56 69 GLU A O 1
ATOM 561 N N . ARG A 1 70 ? -2.119 10.064 4.698 1.00 95.94 70 ARG A N 1
ATOM 562 C CA . ARG A 1 70 ? -3.018 9.994 5.862 1.00 95.94 70 ARG A CA 1
ATOM 563 C C . ARG A 1 70 ? -3.552 8.581 6.060 1.00 95.94 70 ARG A C 1
ATOM 565 O O . ARG A 1 70 ? -3.628 8.133 7.199 1.00 95.94 70 ARG A O 1
ATOM 572 N N . GLN A 1 71 ? -3.870 7.876 4.976 1.00 96.75 71 GLN A N 1
ATOM 573 C CA . GLN A 1 71 ? -4.274 6.468 5.035 1.00 96.75 71 GLN A CA 1
ATOM 574 C C . GLN A 1 71 ? -3.162 5.607 5.637 1.00 96.75 71 GLN A C 1
ATOM 576 O O . GLN A 1 71 ? -3.419 4.861 6.576 1.00 96.75 71 GLN A O 1
ATOM 581 N N . LEU A 1 72 ? -1.916 5.773 5.183 1.00 96.75 72 LEU A N 1
ATOM 582 C CA . LEU A 1 72 ? -0.768 5.064 5.748 1.00 96.75 72 LEU A CA 1
ATOM 583 C C . LEU A 1 72 ? -0.605 5.345 7.249 1.00 96.75 72 LEU A C 1
ATOM 585 O O . LEU A 1 72 ? -0.475 4.412 8.040 1.00 96.75 72 LEU A O 1
ATOM 589 N N . GLY A 1 73 ? -0.655 6.617 7.657 1.00 97.56 73 GLY A N 1
ATOM 590 C CA . GLY A 1 73 ? -0.552 6.991 9.070 1.00 97.56 73 G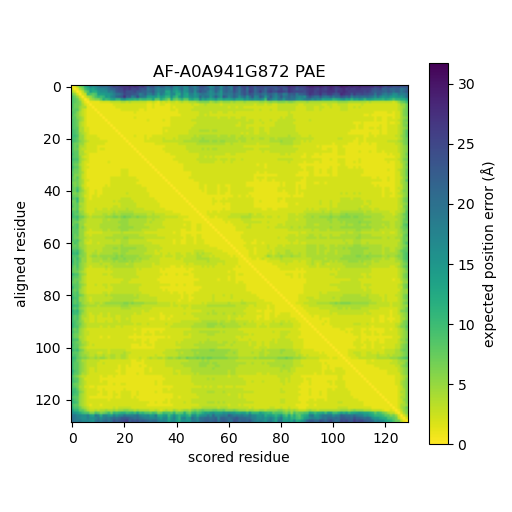LY A CA 1
ATOM 591 C C . GLY A 1 73 ? -1.661 6.373 9.929 1.00 97.56 73 GLY A C 1
ATOM 592 O O . GLY A 1 73 ? -1.394 5.850 11.011 1.00 97.56 73 GLY A O 1
ATOM 593 N N . MET A 1 74 ? -2.897 6.373 9.425 1.00 97.38 74 MET A N 1
ATOM 594 C CA . MET A 1 74 ? -4.035 5.736 10.088 1.00 97.38 74 MET A CA 1
ATOM 595 C C . MET A 1 74 ? -3.877 4.222 10.204 1.00 97.38 74 MET A C 1
ATOM 597 O O . MET A 1 74 ? -4.120 3.678 11.279 1.00 97.38 74 MET A O 1
ATOM 601 N N . TYR A 1 75 ? -3.450 3.552 9.133 1.00 96.88 75 TYR A N 1
ATOM 602 C CA . TYR A 1 75 ? -3.181 2.117 9.139 1.00 96.88 75 TYR A CA 1
ATOM 603 C C . TYR A 1 75 ? -2.135 1.760 10.199 1.00 96.88 75 TYR A C 1
ATOM 605 O O . TYR A 1 75 ? -2.401 0.919 11.056 1.00 96.88 75 TYR A O 1
ATOM 613 N N . VAL A 1 76 ? -0.990 2.452 10.208 1.00 97.62 76 VAL A N 1
ATOM 614 C CA . VAL A 1 76 ? 0.077 2.225 11.195 1.00 97.62 76 VAL A CA 1
ATOM 615 C C . VAL A 1 76 ? -0.439 2.424 12.619 1.00 97.62 76 VAL A C 1
ATOM 617 O O . VAL A 1 76 ? -0.202 1.572 13.476 1.00 97.62 76 VAL A O 1
ATOM 620 N N . GLY A 1 77 ? -1.173 3.510 12.876 1.00 97.88 77 GLY A N 1
ATOM 621 C CA . GLY A 1 77 ? -1.715 3.811 14.201 1.00 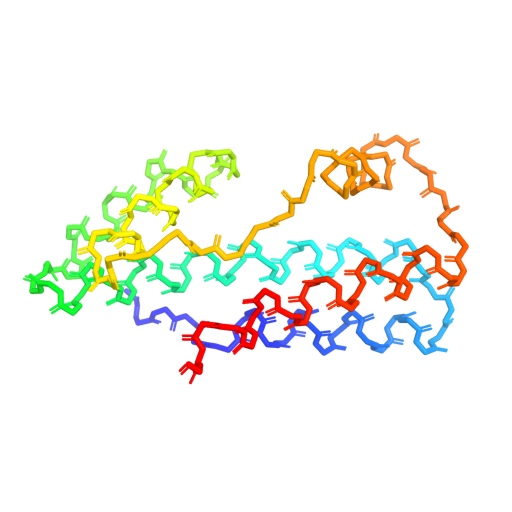97.88 77 GLY A CA 1
ATOM 622 C C . GLY A 1 77 ? -2.735 2.777 14.686 1.00 97.88 77 GLY A C 1
ATOM 623 O O . GLY A 1 77 ? -2.605 2.256 15.795 1.00 97.88 77 GLY A O 1
ATOM 624 N N . LEU A 1 78 ? -3.725 2.446 13.853 1.00 96.94 78 LEU A N 1
ATOM 625 C CA . LEU A 1 78 ? -4.779 1.488 14.200 1.00 96.94 78 LEU A CA 1
ATOM 626 C C . LEU A 1 78 ? -4.231 0.072 14.362 1.00 96.94 78 LEU A C 1
ATOM 628 O O . LEU A 1 78 ? -4.564 -0.592 15.341 1.00 96.94 78 LEU A O 1
ATOM 632 N N . TYR A 1 79 ? -3.359 -0.371 13.455 1.00 96.31 79 TYR A N 1
ATOM 633 C CA . TYR A 1 79 ? -2.724 -1.682 13.543 1.00 96.31 79 TYR A CA 1
ATOM 634 C C . TYR A 1 79 ? -1.882 -1.794 14.819 1.00 96.31 79 TYR A C 1
ATOM 636 O O . TYR A 1 79 ? -2.036 -2.742 15.586 1.00 96.31 79 TYR A O 1
ATOM 644 N N . THR A 1 80 ? -1.046 -0.790 15.104 1.00 96.75 80 THR A N 1
ATOM 645 C CA . THR A 1 80 ? -0.215 -0.784 16.319 1.00 96.75 80 THR A CA 1
ATOM 646 C C . THR A 1 80 ? -1.070 -0.808 17.581 1.00 96.75 80 THR A C 1
ATOM 648 O O . THR A 1 80 ? -0.772 -1.557 18.509 1.00 96.75 80 THR A O 1
ATOM 651 N N . SER A 1 81 ? -2.165 -0.044 17.604 1.00 96.56 81 SER A N 1
ATOM 652 C CA . SER A 1 81 ? -3.102 -0.045 18.728 1.00 96.56 81 SER A CA 1
ATOM 653 C C . SER A 1 81 ? -3.815 -1.386 18.913 1.00 96.56 81 SER A C 1
ATOM 655 O O . SER A 1 81 ? -4.116 -1.741 20.048 1.00 96.56 81 SER A O 1
ATOM 657 N N . ALA A 1 82 ? -4.129 -2.097 17.829 1.00 95.25 82 ALA A N 1
ATOM 658 C CA . ALA A 1 82 ? -4.867 -3.356 17.883 1.00 95.25 82 ALA A CA 1
ATOM 659 C C . ALA A 1 82 ? -3.971 -4.555 18.229 1.00 95.25 82 ALA A C 1
ATOM 661 O O . ALA A 1 82 ? -4.393 -5.439 18.969 1.00 95.25 82 ALA A O 1
ATOM 662 N N . PHE A 1 83 ? -2.737 -4.580 17.716 1.00 93.62 83 PHE A N 1
ATOM 663 C CA . PHE A 1 83 ? -1.856 -5.751 17.791 1.00 93.62 83 PHE A CA 1
ATOM 664 C C . PHE A 1 83 ? -0.620 -5.557 18.677 1.00 93.62 83 PHE A C 1
ATOM 666 O O . PHE A 1 83 ? 0.152 -6.496 18.855 1.00 93.62 83 PHE A O 1
ATOM 673 N N . GLY A 1 84 ? -0.381 -4.354 19.208 1.00 95.75 84 GLY A N 1
ATOM 674 C CA . GLY A 1 84 ? 0.775 -4.067 20.068 1.00 95.75 84 GLY A CA 1
ATOM 675 C C . GLY A 1 84 ? 2.133 -4.117 19.353 1.00 95.75 84 GLY A C 1
ATOM 676 O O . GLY A 1 84 ? 3.172 -4.121 20.008 1.00 95.75 84 GLY A O 1
ATOM 677 N N . ARG A 1 85 ? 2.142 -4.155 18.015 1.00 94.19 85 ARG A N 1
ATOM 678 C CA . ARG A 1 85 ? 3.339 -4.139 17.162 1.00 94.19 85 ARG A CA 1
ATOM 679 C C . ARG A 1 85 ? 3.101 -3.264 15.937 1.00 94.19 85 ARG A C 1
ATOM 681 O O . ARG A 1 85 ? 1.973 -3.174 15.461 1.00 94.19 85 ARG A O 1
ATOM 688 N N . VAL A 1 86 ? 4.154 -2.653 15.405 1.00 94.62 86 VAL A N 1
ATOM 689 C CA . VAL A 1 86 ? 4.056 -1.868 14.165 1.00 94.62 86 VAL A CA 1
ATOM 690 C C . VAL A 1 86 ? 3.859 -2.792 12.956 1.00 94.62 86 VAL A C 1
ATOM 692 O O . VAL A 1 86 ? 4.480 -3.858 12.909 1.00 94.62 86 VAL A O 1
ATOM 695 N N . PRO A 1 87 ? 3.009 -2.429 11.979 1.00 95.50 87 PRO A N 1
ATOM 696 C CA . PRO A 1 87 ? 2.882 -3.212 10.760 1.00 95.50 87 PRO A CA 1
ATOM 697 C C . PRO A 1 87 ? 4.111 -3.042 9.869 1.00 95.50 87 PRO A C 1
ATOM 699 O O . PRO A 1 87 ? 4.806 -2.023 9.919 1.00 95.50 87 PRO A O 1
ATOM 702 N N . LYS A 1 88 ? 4.330 -4.011 8.977 1.00 95.44 88 LYS A N 1
ATOM 703 C CA . LYS A 1 88 ? 5.248 -3.822 7.856 1.00 95.44 88 LYS A CA 1
ATOM 704 C C . LYS A 1 88 ? 4.654 -2.804 6.877 1.00 95.44 88 LYS A C 1
ATOM 706 O O . LYS A 1 88 ? 3.465 -2.844 6.564 1.00 95.44 88 LYS A O 1
ATOM 711 N N . VAL A 1 89 ? 5.492 -1.891 6.403 1.00 96.56 89 VAL A N 1
ATOM 712 C CA . VAL A 1 89 ? 5.153 -0.856 5.419 1.00 96.56 89 VAL A CA 1
ATOM 713 C C . VAL A 1 89 ? 6.303 -0.712 4.429 1.00 96.56 89 VAL A C 1
ATOM 715 O O . VAL A 1 89 ? 7.398 -1.215 4.683 1.00 96.56 89 VAL A O 1
ATOM 718 N N . LEU A 1 90 ? 6.061 -0.016 3.317 1.00 96.75 90 LEU A N 1
ATOM 719 C CA . LEU A 1 90 ? 7.125 0.303 2.372 1.00 96.75 90 LEU A CA 1
ATOM 720 C C . LEU A 1 90 ? 8.207 1.152 3.044 1.00 96.75 90 LEU A C 1
ATOM 722 O O . LEU A 1 90 ? 7.925 2.113 3.763 1.00 96.75 90 LEU A O 1
ATOM 726 N N . THR A 1 91 ? 9.453 0.816 2.757 1.00 96.81 91 THR A N 1
ATOM 727 C CA . THR A 1 91 ? 10.617 1.644 3.049 1.00 96.81 91 THR A CA 1
ATOM 728 C C . THR A 1 91 ? 10.569 2.946 2.246 1.00 96.81 91 THR A C 1
ATOM 730 O O . THR A 1 91 ? 9.879 3.069 1.229 1.00 96.81 91 THR A O 1
ATOM 733 N N . SER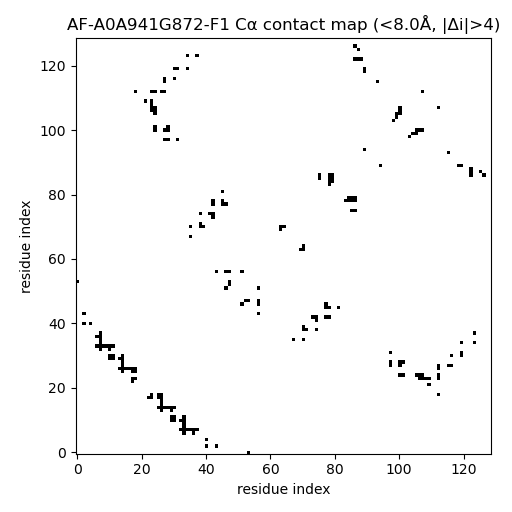 A 1 92 ? 11.363 3.934 2.662 1.00 95.38 92 SER A N 1
ATOM 734 C CA . SER A 1 92 ? 11.515 5.186 1.912 1.00 95.38 92 SER A CA 1
ATOM 735 C C . SER A 1 92 ? 12.015 4.957 0.480 1.00 95.38 92 SER A C 1
ATOM 737 O O . 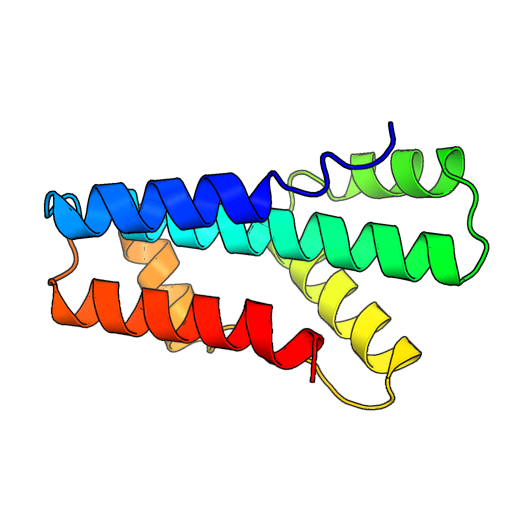SER A 1 92 ? 11.582 5.654 -0.440 1.00 95.38 92 SER A O 1
ATOM 739 N N . GLY A 1 93 ? 12.883 3.960 0.277 1.00 97.62 93 GLY A N 1
ATOM 740 C CA . GLY A 1 93 ? 13.381 3.561 -1.039 1.00 97.62 93 GLY A CA 1
ATOM 741 C C . GLY A 1 93 ? 12.272 3.025 -1.942 1.00 97.62 93 GLY A C 1
ATOM 742 O O . GLY A 1 93 ? 12.114 3.498 -3.065 1.00 97.62 93 GLY A O 1
ATOM 743 N N . GLU A 1 94 ? 11.449 2.109 -1.435 1.00 97.88 94 GLU A N 1
ATOM 744 C CA . GLU A 1 94 ? 10.329 1.532 -2.189 1.00 97.88 94 GLU A CA 1
ATOM 745 C C . GLU A 1 94 ? 9.235 2.566 -2.484 1.00 97.88 94 GLU A C 1
ATOM 747 O O . GLU A 1 94 ? 8.695 2.607 -3.590 1.00 97.88 94 GLU A O 1
ATOM 752 N N . ALA A 1 95 ? 8.937 3.454 -1.530 1.00 96.56 95 ALA A N 1
ATOM 753 C CA . ALA A 1 95 ? 8.009 4.560 -1.748 1.00 96.56 95 ALA A CA 1
ATOM 754 C C . ALA A 1 95 ? 8.525 5.527 -2.830 1.00 96.56 95 ALA A C 1
ATOM 756 O O . ALA A 1 95 ? 7.766 5.938 -3.709 1.00 96.56 95 ALA A O 1
ATOM 757 N N . SER A 1 96 ? 9.822 5.849 -2.809 1.00 97.38 96 SER A N 1
ATOM 758 C CA . SER A 1 96 ? 10.471 6.676 -3.834 1.00 97.38 96 SER A CA 1
ATOM 759 C C . SER A 1 96 ? 10.434 6.012 -5.214 1.00 97.38 96 SER A C 1
ATOM 761 O O . SER A 1 96 ? 10.069 6.657 -6.200 1.00 97.38 96 SER A O 1
ATOM 763 N N . PHE A 1 97 ? 10.732 4.710 -5.283 1.00 98.44 97 PHE A N 1
ATOM 764 C CA . PHE A 1 97 ? 10.625 3.912 -6.504 1.00 98.44 97 PHE A CA 1
ATOM 765 C C . PHE A 1 97 ? 9.206 3.967 -7.087 1.00 98.44 97 PHE A C 1
ATOM 767 O O . PHE A 1 97 ? 9.029 4.384 -8.234 1.00 98.44 97 PHE A O 1
ATOM 774 N N . ARG A 1 98 ? 8.189 3.661 -6.271 1.00 97.06 98 ARG A N 1
ATOM 775 C CA . ARG A 1 98 ? 6.773 3.747 -6.654 1.00 97.06 98 ARG A CA 1
ATOM 776 C C . ARG A 1 98 ? 6.416 5.129 -7.204 1.00 97.06 98 ARG A C 1
ATOM 778 O O . ARG A 1 98 ? 5.799 5.234 -8.262 1.00 97.06 98 ARG A O 1
ATOM 785 N N . ASN A 1 99 ? 6.850 6.194 -6.532 1.00 96.25 99 ASN A N 1
ATOM 786 C CA . ASN A 1 99 ? 6.580 7.566 -6.963 1.00 96.25 99 ASN A CA 1
ATOM 787 C C . ASN A 1 99 ? 7.232 7.898 -8.314 1.00 96.25 99 ASN A C 1
ATOM 789 O O . ASN A 1 99 ? 6.627 8.591 -9.132 1.00 96.25 99 ASN A O 1
ATOM 793 N N . ASN A 1 100 ? 8.444 7.402 -8.576 1.00 97.88 100 ASN A N 1
ATOM 794 C CA . ASN A 1 100 ? 9.110 7.600 -9.864 1.00 97.88 100 ASN A CA 1
ATOM 795 C C . ASN A 1 100 ? 8.353 6.899 -11.005 1.00 97.88 100 ASN A C 1
ATOM 797 O O . ASN A 1 100 ? 8.150 7.501 -12.061 1.00 97.88 100 ASN A O 1
ATOM 801 N N . VAL A 1 101 ? 7.892 5.665 -10.789 1.00 97.81 101 VAL A N 1
ATOM 802 C CA . VAL A 1 101 ? 7.129 4.901 -11.790 1.00 97.81 101 VAL A CA 1
ATOM 803 C C . VAL A 1 101 ? 5.788 5.577 -12.105 1.00 97.81 101 VAL A C 1
ATOM 805 O O . VAL A 1 101 ? 5.467 5.842 -13.271 1.00 97.81 101 VAL A O 1
ATOM 808 N N . ILE A 1 102 ? 5.022 5.921 -11.065 1.00 94.94 102 ILE A N 1
ATOM 809 C CA . ILE A 1 102 ? 3.667 6.465 -11.219 1.00 94.94 102 ILE A CA 1
ATOM 810 C C . ILE A 1 102 ? 3.701 7.901 -11.748 1.00 94.94 102 ILE A C 1
ATOM 812 O O . ILE A 1 102 ? 2.995 8.215 -12.705 1.00 94.94 102 ILE A O 1
ATOM 816 N N . HIS A 1 103 ? 4.527 8.771 -11.160 1.00 94.25 103 HIS A N 1
ATOM 817 C CA . HIS A 1 103 ? 4.438 10.217 -11.396 1.00 94.25 103 HIS A CA 1
ATOM 818 C C . HIS A 1 103 ? 5.507 10.775 -12.334 1.00 94.25 103 HIS A C 1
ATOM 820 O O . HIS A 1 103 ? 5.301 11.844 -12.902 1.00 94.25 103 HIS A O 1
ATOM 826 N N . LYS A 1 104 ? 6.645 10.091 -12.505 1.00 96.12 104 LYS A N 1
ATOM 827 C CA . LYS A 1 104 ? 7.757 10.582 -13.343 1.00 96.12 104 LYS A CA 1
ATOM 828 C C . LYS A 1 104 ? 7.936 9.807 -14.646 1.00 96.12 104 LYS A C 1
ATOM 830 O O . LYS A 1 104 ? 8.870 10.087 -15.388 1.00 96.12 104 LYS A O 1
ATOM 835 N N . GLY A 1 105 ? 7.059 8.843 -14.925 1.00 93.88 105 GLY A N 1
ATOM 836 C CA . GLY A 1 105 ? 7.106 8.057 -16.159 1.00 93.88 105 GLY A CA 1
ATOM 837 C C . GLY A 1 105 ? 8.305 7.111 -16.243 1.00 93.88 105 GLY A C 1
ATOM 838 O O . GLY A 1 105 ? 8.697 6.733 -17.342 1.00 93.88 105 GLY A O 1
ATOM 839 N N . TYR A 1 106 ? 8.900 6.740 -15.106 1.00 97.88 106 TYR A N 1
ATOM 840 C CA . TYR A 1 106 ? 9.986 5.765 -15.089 1.00 97.88 106 TYR A CA 1
ATOM 841 C C . TYR A 1 106 ? 9.472 4.373 -15.488 1.00 97.88 106 TYR A C 1
ATOM 843 O O . TYR A 1 106 ? 8.444 3.922 -14.977 1.00 97.88 106 TYR A O 1
ATOM 851 N N . PHE A 1 107 ? 10.196 3.700 -16.384 1.00 97.81 107 PHE A N 1
ATOM 852 C CA . PHE A 1 107 ? 9.941 2.314 -16.773 1.00 97.81 107 PHE A CA 1
ATOM 853 C C . PHE A 1 107 ? 10.876 1.396 -15.979 1.00 97.81 107 PHE A C 1
ATOM 855 O O . PHE A 1 107 ? 12.087 1.447 -16.204 1.00 97.81 107 PHE A O 1
ATOM 862 N N . PRO A 1 108 ? 10.343 0.595 -15.043 1.00 98.12 108 PRO A N 1
ATOM 863 C CA . PRO A 1 108 ? 11.160 -0.280 -14.218 1.00 98.12 108 PRO A CA 1
ATOM 864 C C . PRO A 1 108 ? 11.649 -1.500 -15.002 1.00 98.12 108 PRO A C 1
ATOM 866 O O . PRO A 1 108 ? 11.008 -1.963 -15.948 1.00 98.12 108 PRO A O 1
ATOM 869 N N . THR A 1 109 ? 12.776 -2.052 -14.565 1.00 98.50 109 THR A N 1
ATOM 870 C CA . THR A 1 109 ? 13.265 -3.363 -15.007 1.00 98.50 109 THR A CA 1
ATOM 871 C C . THR A 1 109 ? 12.404 -4.502 -14.436 1.00 98.50 109 THR A C 1
ATOM 873 O O . THR A 1 109 ? 11.727 -4.309 -13.417 1.00 98.50 109 THR A O 1
ATOM 876 N N . PRO A 1 110 ? 12.459 -5.719 -15.018 1.00 98.31 110 PRO A N 1
ATOM 877 C CA . PRO A 1 110 ? 11.755 -6.878 -14.467 1.00 98.31 110 PRO A CA 1
ATOM 878 C C . PRO A 1 110 ? 12.121 -7.147 -13.001 1.00 98.31 110 PRO A C 1
ATOM 880 O O . PRO A 1 110 ? 11.252 -7.434 -12.183 1.00 98.31 110 PRO A O 1
ATOM 883 N N . GLN A 1 111 ? 13.404 -7.018 -12.647 1.00 98.56 111 GLN A N 1
ATOM 884 C CA . GLN A 1 111 ? 13.898 -7.244 -11.287 1.00 98.56 111 GLN A CA 1
ATOM 885 C C . GLN A 1 111 ? 13.386 -6.194 -10.296 1.00 98.56 111 GLN A C 1
ATOM 887 O O . GLN A 1 111 ? 13.019 -6.548 -9.176 1.00 98.56 111 GLN A O 1
ATOM 892 N N . GLU A 1 112 ? 13.333 -4.919 -10.684 1.00 98.56 112 GLU A N 1
ATOM 893 C CA . GLU A 1 112 ? 12.779 -3.863 -9.829 1.00 98.56 112 GLU A CA 1
ATOM 894 C C . GLU A 1 112 ? 11.278 -4.052 -9.613 1.00 98.56 112 GLU A C 1
ATOM 896 O O . GLU A 1 112 ? 10.806 -3.975 -8.478 1.00 98.56 112 GLU A O 1
ATOM 901 N N . ALA A 1 113 ? 10.537 -4.364 -10.681 1.00 98.56 113 ALA A N 1
ATOM 902 C CA . ALA A 1 113 ? 9.112 -4.658 -10.589 1.00 98.56 113 ALA A CA 1
ATOM 903 C C . ALA A 1 113 ? 8.845 -5.892 -9.711 1.00 98.56 113 ALA A C 1
ATOM 905 O O . ALA A 1 113 ? 7.976 -5.842 -8.845 1.00 98.56 113 ALA A O 1
ATOM 906 N N . PHE A 1 114 ? 9.641 -6.956 -9.856 1.00 98.50 114 PHE A N 1
ATOM 907 C CA . PHE A 1 114 ? 9.541 -8.161 -9.030 1.00 98.50 114 PHE A CA 1
ATOM 908 C C . PHE A 1 114 ? 9.858 -7.890 -7.556 1.00 98.50 114 PHE A C 1
ATOM 910 O O . PHE A 1 114 ? 9.163 -8.379 -6.664 1.00 98.50 114 PHE A O 1
ATOM 917 N N . SER A 1 115 ? 10.899 -7.098 -7.288 1.00 98.56 115 SER A N 1
ATOM 918 C CA . SER A 1 115 ? 11.281 -6.737 -5.919 1.00 98.56 115 SER A CA 1
ATOM 919 C C . SER A 1 115 ? 10.164 -5.943 -5.249 1.00 98.56 115 SER A C 1
ATOM 921 O O . SER A 1 115 ? 9.766 -6.263 -4.134 1.00 98.56 115 SER A O 1
ATOM 923 N N . PHE A 1 116 ? 9.590 -4.969 -5.960 1.00 98.50 116 PHE A N 1
ATOM 924 C CA . PHE A 1 116 ? 8.453 -4.210 -5.455 1.00 98.50 116 PHE A CA 1
ATOM 925 C C . PHE A 1 116 ? 7.224 -5.099 -5.226 1.00 98.50 116 PHE A C 1
ATOM 927 O O . PHE A 1 116 ? 6.626 -5.034 -4.156 1.00 98.50 116 PHE A O 1
ATOM 934 N N . ALA A 1 117 ? 6.885 -5.976 -6.178 1.00 98.06 117 ALA A N 1
ATOM 935 C CA . ALA A 1 117 ? 5.796 -6.946 -6.041 1.00 98.06 117 ALA A CA 1
ATOM 936 C C . ALA A 1 117 ? 5.958 -7.825 -4.790 1.00 98.06 117 ALA A C 1
ATOM 938 O O . ALA A 1 117 ? 5.011 -7.995 -4.021 1.00 98.06 117 ALA A O 1
ATOM 939 N N . SER A 1 118 ? 7.176 -8.320 -4.552 1.00 97.62 118 SER A N 1
ATOM 940 C CA . SER A 1 118 ? 7.521 -9.132 -3.379 1.00 97.62 118 SER A CA 1
ATOM 941 C C . SER A 1 118 ? 7.287 -8.363 -2.079 1.00 97.62 118 SER A C 1
ATOM 943 O O . SER A 1 118 ? 6.644 -8.877 -1.166 1.00 97.62 118 SER A O 1
ATOM 945 N N . SER A 1 119 ? 7.716 -7.101 -2.010 1.00 97.62 119 SER A N 1
ATOM 946 C CA . SER A 1 119 ? 7.478 -6.252 -0.840 1.00 97.62 119 SER A CA 1
ATOM 947 C C . SER A 1 119 ? 5.992 -6.018 -0.573 1.00 97.62 119 SER A C 1
ATOM 949 O O . SER A 1 119 ? 5.562 -6.071 0.581 1.00 97.62 119 SER A O 1
ATOM 951 N N . ILE A 1 120 ? 5.188 -5.795 -1.620 1.00 97.19 120 ILE A N 1
ATOM 952 C CA . ILE A 1 120 ? 3.731 -5.658 -1.481 1.00 97.19 120 ILE A CA 1
ATOM 953 C C . ILE A 1 120 ? 3.121 -6.960 -0.970 1.00 97.19 120 ILE A C 1
ATOM 955 O O . ILE A 1 120 ? 2.390 -6.930 0.017 1.00 97.19 120 ILE A O 1
ATOM 959 N N . TYR A 1 121 ? 3.465 -8.097 -1.575 1.00 95.94 121 TYR A N 1
ATOM 960 C CA . TYR A 1 121 ? 2.991 -9.411 -1.142 1.00 95.94 121 TYR A CA 1
ATOM 961 C C . TYR A 1 121 ? 3.300 -9.677 0.338 1.00 95.94 121 TYR A C 1
ATOM 963 O O . TYR A 1 121 ? 2.425 -10.081 1.103 1.00 95.94 121 TYR A O 1
ATOM 971 N N . GLU A 1 122 ? 4.525 -9.384 0.775 1.00 94.94 122 GLU A N 1
ATOM 972 C CA . GLU A 1 122 ? 4.921 -9.534 2.173 1.00 94.94 122 GLU A CA 1
ATOM 973 C C . GLU A 1 122 ? 4.117 -8.623 3.110 1.00 94.94 122 GLU A C 1
ATOM 975 O O . GLU A 1 122 ? 3.729 -9.060 4.191 1.00 94.94 122 GLU A O 1
ATOM 980 N N . ILE A 1 123 ? 3.830 -7.375 2.722 1.00 95.19 123 ILE A N 1
ATOM 981 C CA . ILE A 1 123 ? 2.990 -6.470 3.524 1.00 95.19 123 ILE A CA 1
ATOM 982 C C . ILE A 1 123 ? 1.572 -7.034 3.669 1.00 95.19 123 ILE A C 1
ATOM 984 O O . ILE A 1 123 ? 1.066 -7.113 4.792 1.00 95.19 123 ILE A O 1
ATOM 988 N N . LEU A 1 124 ? 0.962 -7.470 2.562 1.00 92.31 124 LEU A N 1
ATOM 989 C CA . LEU A 1 124 ? -0.391 -8.031 2.559 1.00 92.31 124 LEU A CA 1
ATOM 990 C C . LEU A 1 124 ? -0.478 -9.299 3.423 1.00 92.31 124 LEU A C 1
ATOM 992 O O . LEU A 1 124 ? -1.400 -9.439 4.223 1.00 92.31 124 LEU A O 1
ATOM 996 N N . ASN A 1 125 ? 0.513 -10.191 3.328 1.00 86.88 125 ASN A N 1
ATOM 997 C CA . ASN A 1 125 ? 0.479 -11.488 4.007 1.00 86.88 125 ASN A CA 1
ATOM 998 C C . ASN A 1 125 ? 0.969 -11.443 5.470 1.00 86.88 125 ASN A C 1
ATOM 1000 O O . ASN A 1 125 ? 0.504 -12.211 6.311 1.00 86.88 125 ASN A O 1
ATOM 1004 N N . SER A 1 126 ? 1.871 -10.514 5.817 1.00 77.56 126 SER A N 1
ATOM 1005 C CA . SER A 1 126 ? 2.411 -10.369 7.188 1.00 77.56 126 SER A CA 1
ATOM 1006 C C . SER A 1 126 ? 1.370 -9.970 8.237 1.00 77.56 126 SER A C 1
ATOM 1008 O O . SER A 1 126 ? 1.625 -10.073 9.435 1.00 77.56 126 SER A O 1
ATOM 1010 N N . SER A 1 127 ? 0.200 -9.520 7.789 1.00 61.28 127 SER A N 1
ATOM 1011 C CA . SER A 1 127 ? -0.900 -9.083 8.649 1.00 61.28 127 SER A CA 1
ATOM 1012 C C . SER A 1 127 ? -1.880 -10.214 8.992 1.00 61.28 127 SER A C 1
ATOM 1014 O O . SER A 1 127 ? -2.773 -10.017 9.812 1.00 61.28 127 SER A O 1
ATOM 1016 N N . ILE A 1 128 ? -1.709 -11.391 8.374 1.00 51.06 128 ILE A N 1
ATOM 1017 C CA . ILE A 1 128 ? -2.540 -12.597 8.551 1.00 51.06 128 ILE A CA 1
ATOM 1018 C C . ILE A 1 128 ? -1.813 -13.649 9.425 1.00 51.06 128 ILE A C 1
ATOM 1020 O O . ILE A 1 128 ? -2.396 -14.665 9.793 1.00 51.06 128 ILE A O 1
ATOM 1024 N N . SER A 1 129 ? -0.547 -13.398 9.795 1.00 34.62 129 SER A N 1
ATOM 1025 C CA . SER A 1 129 ? 0.312 -14.294 10.598 1.00 34.62 129 SER A CA 1
ATOM 1026 C C . SER A 1 129 ? 0.616 -13.731 11.987 1.00 34.62 129 SER A C 1
ATOM 1028 O O . SER A 1 129 ? 0.556 -14.516 12.954 1.00 34.62 129 SER A O 1
#

Nearest PDB structures (foldseek):
  8tj5-assembly1_1  TM=2.634E-01  e=3.925E+00  Saccharomyces cerevisiae
  5hb0-assembly5_C-2  TM=2.676E-01  e=6.838E+00  Thermochaetoides thermophila DSM 1495
  5hay-assembly1_A  TM=2.703E-01  e=7.564E+00  Thermochaetoides thermophila DSM 1495
  5hay-assembly2_B  TM=2.137E-01  e=7.956E+00  Thermochaetoides thermophila DSM 1495

Secondary structure (DSSP, 8-state):
----TTHHHHHHHHHHHHHHTT-HHHHHHHHHHHHHHHHHHHHHHHHHHTT--HHHHHHHHHHHTT-HHHHHHHHHHHHHHHHSSPPP---HHHHHHHHHHHHH-----HHHHHHHHHHHHHHHHHT--

Radius of gyration: 15.05 Å; Cα contacts (8 Å, |Δi|>4): 117; chains: 1; bounding box: 36×27×40 Å